Protein AF-A0A969XJS8-F1 (afdb_monomer_lite)

pLDDT: mean 88.36, std 9.19, range [50.28, 96.69]

Sequence (90 aa):
VVDVLGHSLFTVRASVLAAELPDRFGCIDSAEVRCRLPDRVTVTLHEEDVALVWQSGERYWWLGPDAGVLGETDDPRDLLVVRDVGGLVP

Radius of gyration: 17.06 Å; chains: 1; bounding box: 42×20×42 Å

Structure (mmCIF, N/CA/C/O backbone):
data_AF-A0A969XJS8-F1
#
_entry.id   AF-A0A969XJS8-F1
#
loop_
_atom_site.group_PDB
_atom_site.id
_atom_site.type_symbol
_atom_site.label_atom_id
_atom_site.label_alt_id
_atom_site.label_comp_id
_atom_site.label_asym_id
_atom_site.label_entity_id
_atom_site.label_seq_id
_atom_site.pdbx_PDB_ins_code
_atom_site.Cartn_x
_atom_site.Cartn_y
_atom_site.Cartn_z
_atom_site.occupancy
_atom_site.B_iso_or_equiv
_atom_site.auth_seq_id
_atom_site.auth_comp_id
_atom_site.auth_asym_id
_atom_site.auth_atom_id
_atom_site.pdbx_PDB_model_num
ATOM 1 N N . VAL A 1 1 ? 7.208 0.723 12.256 1.00 50.28 1 VAL A N 1
ATOM 2 C CA . VAL A 1 1 ? 6.081 -0.115 12.719 1.00 50.28 1 VAL A CA 1
ATOM 3 C C . VAL A 1 1 ? 5.121 0.788 13.464 1.00 50.28 1 VAL A C 1
ATOM 5 O O . VAL A 1 1 ? 5.586 1.525 14.326 1.00 50.28 1 VAL A O 1
ATOM 8 N N . VAL A 1 2 ? 3.844 0.831 13.082 1.00 60.19 2 VAL A N 1
ATOM 9 C CA . VAL A 1 2 ? 2.845 1.451 13.956 1.00 60.19 2 VAL A CA 1
ATOM 10 C C . VAL A 1 2 ? 2.532 0.430 15.035 1.00 60.19 2 VAL A C 1
ATOM 12 O O . VAL A 1 2 ? 1.996 -0.637 14.745 1.00 60.19 2 VAL A O 1
ATOM 15 N N . ASP A 1 3 ? 2.975 0.721 16.251 1.00 69.69 3 ASP A N 1
ATOM 16 C CA . ASP A 1 3 ? 2.841 -0.204 17.362 1.00 69.69 3 ASP A CA 1
ATOM 17 C C . ASP A 1 3 ? 1.456 -0.060 17.999 1.00 69.69 3 ASP A C 1
ATOM 19 O O . ASP A 1 3 ? 1.127 0.953 18.614 1.00 69.69 3 ASP A O 1
ATOM 23 N N . VAL A 1 4 ? 0.618 -1.070 17.779 1.00 79.81 4 VAL A N 1
ATOM 24 C CA . VAL A 1 4 ? -0.702 -1.211 18.411 1.00 79.81 4 VAL A CA 1
ATOM 25 C C . VAL A 1 4 ? -0.735 -2.396 19.377 1.00 79.81 4 VAL A C 1
ATOM 27 O O . VAL A 1 4 ? -1.760 -2.646 20.014 1.00 79.81 4 VAL A O 1
ATOM 30 N N . LEU A 1 5 ? 0.366 -3.147 19.490 1.00 80.25 5 LEU A N 1
ATOM 31 C CA . LEU A 1 5 ? 0.443 -4.331 20.334 1.00 80.25 5 LEU A CA 1
ATOM 32 C C . LEU A 1 5 ? 0.644 -3.918 21.795 1.00 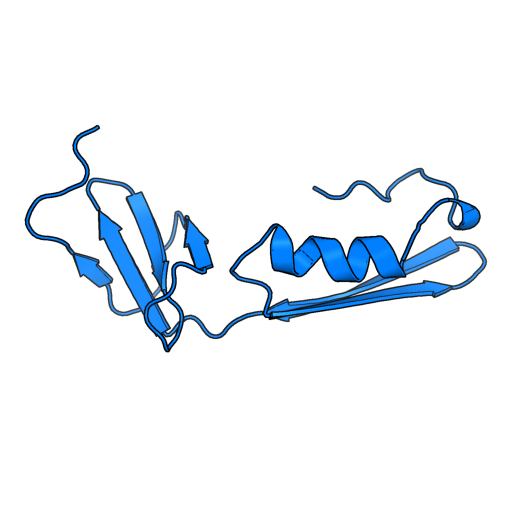80.25 5 LEU A C 1
ATOM 34 O O . LEU A 1 5 ? 1.394 -3.005 22.122 1.00 80.25 5 LEU A O 1
ATOM 38 N N . GLY A 1 6 ? -0.071 -4.581 22.706 1.00 80.81 6 GLY A N 1
ATOM 39 C CA . GLY A 1 6 ? -0.003 -4.265 24.138 1.00 80.81 6 GLY A CA 1
ATOM 40 C C . GLY A 1 6 ? -0.635 -2.922 24.528 1.00 80.81 6 GLY A C 1
ATOM 41 O O . GLY A 1 6 ? -0.526 -2.516 25.683 1.00 80.81 6 GLY A O 1
ATOM 42 N N . HIS A 1 7 ? -1.301 -2.228 23.602 1.00 83.19 7 HIS A N 1
ATOM 43 C CA . HIS A 1 7 ? -2.060 -1.012 23.885 1.00 83.19 7 HIS A CA 1
ATOM 44 C C . HIS A 1 7 ? -3.537 -1.322 24.123 1.00 83.19 7 HIS A C 1
ATOM 46 O O . HIS A 1 7 ? -4.100 -2.272 23.581 1.00 83.19 7 HIS A O 1
ATOM 52 N N . SER A 1 8 ? -4.183 -0.494 24.944 1.00 85.81 8 SER A N 1
ATOM 53 C CA . SER A 1 8 ? -5.627 -0.580 25.136 1.00 85.81 8 SER A CA 1
ATOM 54 C C . SER A 1 8 ? -6.339 -0.304 23.812 1.00 85.81 8 SER A C 1
ATOM 56 O O . SER A 1 8 ? -6.030 0.667 23.121 1.00 85.81 8 SER A O 1
ATOM 58 N N . LEU A 1 9 ? -7.345 -1.110 23.473 1.00 86.62 9 LEU A N 1
ATOM 59 C CA . LEU A 1 9 ? -8.131 -0.905 22.253 1.00 86.62 9 LEU A CA 1
ATOM 60 C C . LEU A 1 9 ? -8.811 0.476 22.236 1.00 86.62 9 LEU A C 1
ATOM 62 O O . LEU A 1 9 ? -8.972 1.072 21.175 1.00 86.62 9 LEU A O 1
ATOM 66 N N . PHE A 1 10 ? -9.123 1.030 23.411 1.00 87.38 10 PHE A N 1
ATOM 67 C CA . PHE A 1 10 ? -9.680 2.378 23.559 1.00 87.38 10 PHE A CA 1
ATOM 68 C C . PHE A 1 10 ? -8.689 3.503 23.227 1.00 87.38 10 PHE A C 1
ATOM 70 O O . PHE A 1 10 ? -9.114 4.627 22.978 1.00 87.38 10 PHE A O 1
ATOM 77 N N . THR A 1 11 ? -7.383 3.225 23.227 1.00 88.69 11 THR A N 1
ATOM 78 C CA . THR A 1 11 ? -6.346 4.211 22.883 1.00 88.69 11 THR A CA 1
ATOM 79 C C . THR A 1 11 ? -5.916 4.135 21.419 1.00 88.69 11 THR A C 1
ATOM 81 O O . THR A 1 11 ? -5.201 5.015 20.945 1.00 88.69 11 THR A O 1
ATOM 84 N N . VAL A 1 12 ? -6.364 3.117 20.677 1.00 89.25 12 VAL A N 1
ATOM 85 C CA . VAL A 1 12 ? -6.053 2.975 19.252 1.00 89.25 12 VAL A CA 1
ATOM 86 C C . VAL A 1 12 ? -6.880 3.974 18.443 1.00 89.25 12 VAL A C 1
ATOM 88 O O . VAL A 1 12 ? -8.099 3.851 18.309 1.00 89.25 12 VAL A O 1
ATOM 91 N N . ARG A 1 13 ? -6.206 4.965 17.854 1.00 90.94 13 ARG A N 1
ATOM 92 C CA . ARG A 1 13 ? -6.819 5.958 16.960 1.00 90.94 13 ARG A CA 1
ATOM 93 C C . ARG A 1 13 ? -6.913 5.396 15.541 1.00 90.94 13 ARG A C 1
ATOM 95 O O . ARG A 1 13 ? -6.111 5.744 14.683 1.00 90.94 13 ARG A O 1
ATOM 102 N N . ALA A 1 14 ? -7.894 4.526 15.303 1.00 91.94 14 ALA A N 1
ATOM 103 C CA . ALA A 1 14 ? -8.033 3.783 14.046 1.00 91.94 14 ALA A CA 1
ATOM 104 C C . ALA A 1 14 ? -8.029 4.669 12.786 1.00 91.94 14 ALA A C 1
ATOM 106 O O . ALA A 1 14 ? -7.312 4.372 11.839 1.00 91.94 14 ALA A O 1
ATOM 107 N N . SER A 1 15 ? -8.771 5.780 12.788 1.00 92.25 15 SER A N 1
ATOM 108 C CA . SER A 1 15 ? -8.828 6.693 11.637 1.00 92.25 15 SER A CA 1
ATOM 109 C C . SER A 1 15 ? -7.501 7.394 11.352 1.00 92.25 15 SER A C 1
ATOM 111 O O . SER A 1 15 ? -7.161 7.608 10.196 1.00 92.25 15 SER A O 1
ATOM 113 N N . VAL A 1 16 ? -6.744 7.729 12.398 1.00 93.12 16 VAL A N 1
ATOM 114 C CA . VAL A 1 16 ? -5.411 8.326 12.250 1.00 93.12 16 VAL A CA 1
ATOM 115 C C . VAL A 1 16 ? -4.445 7.298 11.696 1.00 93.12 16 VAL A C 1
ATOM 117 O O . VAL A 1 16 ? -3.739 7.584 10.742 1.00 93.12 16 VAL A O 1
ATOM 120 N N . LEU A 1 17 ? -4.480 6.079 12.234 1.00 92.44 17 LEU A N 1
ATOM 121 C CA . LEU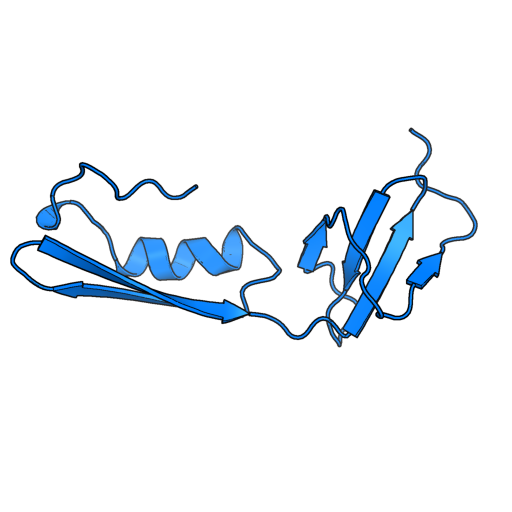 A 1 17 ? -3.649 4.995 11.738 1.00 92.44 17 LEU A CA 1
ATOM 122 C C . LEU A 1 17 ? -3.929 4.684 10.260 1.00 92.44 17 LEU A C 1
ATOM 124 O O . LEU A 1 17 ? -2.998 4.514 9.484 1.00 92.44 17 LEU A O 1
ATOM 128 N N . ALA A 1 18 ? -5.202 4.640 9.865 1.00 94.88 18 ALA A N 1
ATOM 129 C CA . ALA A 1 18 ? -5.592 4.421 8.476 1.00 94.88 18 ALA A CA 1
ATOM 130 C C . ALA A 1 18 ? -5.048 5.509 7.531 1.00 94.88 18 ALA A C 1
ATOM 132 O O . ALA A 1 18 ? -4.632 5.187 6.425 1.00 94.88 18 ALA A O 1
ATOM 133 N N . ALA A 1 19 ? -5.013 6.771 7.970 1.00 94.19 19 ALA A N 1
ATOM 134 C CA . ALA A 1 19 ? -4.485 7.879 7.174 1.00 94.19 19 ALA A CA 1
ATOM 135 C C . ALA A 1 19 ? -2.946 7.910 7.123 1.00 94.19 19 ALA A C 1
ATOM 137 O O . ALA A 1 19 ? -2.373 8.217 6.089 1.00 94.19 19 ALA A O 1
ATOM 138 N N . GLU A 1 20 ? -2.266 7.567 8.220 1.00 93.69 20 GLU A N 1
ATOM 139 C CA . GLU A 1 20 ? -0.799 7.622 8.294 1.00 93.69 20 GLU A CA 1
ATOM 140 C C . GLU A 1 20 ? -0.100 6.499 7.516 1.00 93.69 20 GLU A C 1
ATOM 142 O O . GLU A 1 20 ? 1.072 6.635 7.167 1.00 93.69 20 GLU A O 1
ATOM 147 N N . LEU A 1 21 ? -0.769 5.363 7.294 1.00 93.19 21 LEU A N 1
ATOM 148 C CA . LEU A 1 21 ? -0.152 4.203 6.647 1.00 93.19 21 LEU A CA 1
ATOM 149 C C . LEU A 1 21 ? 0.229 4.479 5.177 1.00 93.19 21 LEU A C 1
ATOM 151 O O . LEU A 1 21 ? 1.405 4.280 4.871 1.00 93.19 21 LEU A O 1
ATOM 155 N N . PRO A 1 22 ? -0.667 4.981 4.303 1.00 92.69 22 PRO A N 1
ATOM 156 C CA . PRO A 1 22 ? -0.304 5.364 2.934 1.00 92.69 22 PRO A CA 1
ATOM 157 C C . PRO A 1 22 ? 0.762 6.468 2.880 1.00 92.69 22 PRO A C 1
ATOM 159 O O . PRO A 1 22 ? 1.748 6.349 2.161 1.00 92.69 22 PRO A O 1
ATOM 162 N N . ASP A 1 23 ? 0.641 7.501 3.722 1.00 89.94 23 ASP A N 1
ATOM 163 C CA . ASP A 1 23 ? 1.598 8.621 3.753 1.00 89.94 23 ASP A CA 1
ATOM 164 C C . ASP A 1 23 ? 3.020 8.177 4.129 1.00 89.94 23 ASP A C 1
ATOM 166 O O . ASP A 1 23 ? 4.019 8.777 3.723 1.00 89.94 23 ASP A O 1
ATOM 170 N N . ARG A 1 24 ? 3.124 7.134 4.956 1.00 89.94 24 ARG A N 1
ATOM 171 C CA . ARG A 1 24 ? 4.400 6.621 5.455 1.00 89.94 24 ARG A CA 1
ATOM 172 C C . ARG A 1 24 ? 5.024 5.579 4.533 1.00 89.94 24 ARG A C 1
ATOM 174 O O . ARG A 1 24 ? 6.246 5.413 4.563 1.00 89.94 24 ARG A O 1
ATOM 181 N N . PHE A 1 25 ? 4.211 4.850 3.780 1.00 89.44 25 PHE A N 1
ATOM 182 C CA . PHE A 1 25 ? 4.644 3.727 2.962 1.00 89.44 25 PHE A CA 1
ATOM 183 C C . PHE A 1 25 ? 4.093 3.894 1.550 1.00 89.44 25 PHE A C 1
ATOM 185 O O . PHE A 1 25 ? 2.937 3.581 1.300 1.00 89.44 25 PHE A O 1
ATOM 192 N N . GLY A 1 26 ? 4.945 4.321 0.616 1.00 88.12 26 GLY A N 1
ATOM 193 C CA . GLY A 1 26 ? 4.530 4.571 -0.767 1.00 88.12 26 GLY A CA 1
ATOM 194 C C . GLY A 1 26 ? 4.073 3.326 -1.533 1.00 88.12 26 GLY A C 1
ATOM 195 O O . GLY A 1 26 ? 3.545 3.463 -2.622 1.00 88.12 26 GLY A O 1
ATOM 196 N N . CYS A 1 27 ? 4.259 2.118 -0.993 1.00 89.75 27 CYS A N 1
ATOM 197 C CA . CYS A 1 27 ? 3.713 0.879 -1.548 1.00 89.75 27 CYS A CA 1
ATOM 198 C C . CYS A 1 27 ? 2.282 0.567 -1.080 1.00 89.75 27 CYS A C 1
ATOM 200 O O . CYS A 1 27 ? 1.742 -0.472 -1.453 1.00 89.75 27 CYS A O 1
ATOM 202 N N . ILE A 1 28 ? 1.679 1.416 -0.245 1.00 93.75 28 ILE A N 1
ATOM 203 C CA . ILE A 1 28 ? 0.303 1.276 0.234 1.00 93.75 28 ILE A CA 1
ATOM 204 C C . ILE A 1 28 ? -0.549 2.351 -0.443 1.00 93.75 28 ILE A C 1
ATOM 206 O O . ILE A 1 28 ? -0.361 3.532 -0.173 1.00 93.75 28 ILE A O 1
ATOM 210 N N . ASP A 1 29 ? -1.522 1.933 -1.249 1.00 93.56 29 ASP A N 1
ATOM 211 C CA . ASP A 1 29 ? -2.524 2.823 -1.851 1.00 93.56 29 ASP A CA 1
ATOM 212 C C . ASP A 1 29 ? -3.513 3.290 -0.773 1.00 93.56 29 ASP A C 1
ATOM 214 O O . ASP A 1 29 ? -3.757 4.477 -0.552 1.00 93.56 29 ASP A O 1
ATOM 218 N N . SER A 1 30 ? -4.064 2.329 -0.030 1.00 95.50 30 SER A N 1
ATOM 219 C CA . SER A 1 30 ? -5.064 2.614 0.991 1.00 95.50 30 SER A CA 1
ATOM 220 C C . SER A 1 30 ? -5.008 1.637 2.160 1.00 95.50 30 SER A C 1
ATOM 222 O O . SER A 1 30 ? -4.593 0.482 2.052 1.00 95.50 30 SER A O 1
ATOM 224 N N . ALA A 1 31 ? -5.434 2.118 3.329 1.00 96.38 31 ALA A N 1
ATOM 225 C CA . ALA A 1 31 ? -5.502 1.324 4.545 1.00 96.38 31 ALA A CA 1
ATOM 226 C C . ALA A 1 31 ? -6.859 1.493 5.232 1.00 96.38 31 ALA A C 1
ATOM 228 O O . ALA A 1 31 ? -7.388 2.594 5.370 1.00 96.38 31 ALA A O 1
ATOM 229 N N . GLU A 1 32 ? -7.399 0.386 5.732 1.00 96.69 32 GLU A N 1
ATOM 230 C CA . GLU A 1 32 ? -8.571 0.366 6.594 1.00 96.69 32 GLU A CA 1
ATOM 231 C C . GLU A 1 32 ? -8.209 -0.229 7.954 1.00 96.69 32 GLU A C 1
ATOM 233 O O . GLU A 1 32 ? -7.693 -1.343 8.056 1.00 96.69 32 GLU A O 1
ATOM 238 N N . VAL A 1 33 ? -8.54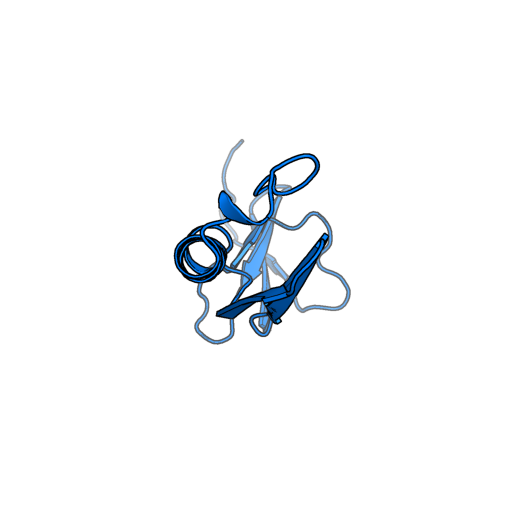4 0.493 9.023 1.00 94.88 33 VAL A N 1
ATOM 239 C CA . VAL A 1 33 ? -8.325 0.042 10.398 1.00 94.88 33 VAL A CA 1
ATOM 240 C C . VAL A 1 33 ? -9.658 -0.027 11.126 1.00 94.88 33 VAL A C 1
ATOM 242 O O . VAL A 1 33 ? -10.359 0.974 11.272 1.00 94.88 33 VAL A O 1
ATOM 245 N N . ARG A 1 34 ? -9.998 -1.212 11.632 1.00 94.75 34 ARG A N 1
ATOM 246 C CA . ARG A 1 34 ? -11.215 -1.455 12.414 1.00 94.75 34 ARG A CA 1
ATOM 247 C C . ARG A 1 34 ? -10.864 -1.977 13.799 1.00 94.75 34 ARG A C 1
ATOM 249 O O . ARG A 1 34 ? -10.200 -3.001 13.935 1.00 94.75 34 ARG A O 1
ATOM 256 N N . CYS A 1 35 ? -11.383 -1.312 14.826 1.00 93.62 35 CYS A N 1
ATOM 257 C CA . CYS A 1 35 ? -11.315 -1.780 16.207 1.00 93.62 35 CYS A CA 1
ATOM 258 C C . CYS A 1 35 ? -12.650 -2.426 16.590 1.00 93.62 35 CYS A C 1
ATOM 260 O O . CYS A 1 35 ? -13.710 -1.813 16.463 1.00 93.62 35 CYS A O 1
ATOM 262 N N . ARG A 1 36 ? -12.608 -3.665 17.073 1.00 93.19 36 ARG A N 1
ATOM 263 C CA . ARG A 1 36 ? -13.763 -4.434 17.529 1.00 93.19 36 ARG A CA 1
ATOM 264 C C . ARG A 1 36 ? -13.532 -4.907 18.955 1.00 93.19 36 ARG A C 1
ATOM 266 O O . ARG A 1 36 ? -12.577 -5.621 19.243 1.00 93.19 36 ARG A O 1
ATOM 273 N N . LEU A 1 37 ? -14.463 -4.549 19.830 1.00 91.56 37 LEU A N 1
ATOM 274 C CA . LEU A 1 37 ? -14.455 -5.009 21.210 1.00 91.56 37 LEU A CA 1
ATOM 275 C C . LEU A 1 37 ? -14.636 -6.540 21.311 1.00 91.56 37 LEU A C 1
ATOM 277 O O . LEU A 1 37 ? -15.317 -7.134 20.466 1.00 91.56 37 LEU A O 1
ATOM 281 N N . PRO A 1 38 ? -14.082 -7.162 22.366 1.00 89.94 38 PRO A N 1
ATOM 282 C CA . PRO A 1 38 ? -13.325 -6.504 23.437 1.00 89.94 38 PRO A CA 1
ATOM 283 C C . PRO A 1 38 ? -11.871 -6.143 23.074 1.00 89.94 38 PRO A C 1
ATOM 285 O O . PRO A 1 38 ? -11.339 -5.208 23.660 1.00 89.94 38 PRO A O 1
ATOM 288 N N . ASP A 1 39 ? -11.242 -6.819 22.112 1.00 88.75 39 ASP A N 1
ATOM 289 C CA . ASP A 1 39 ? -9.773 -6.865 22.022 1.00 88.75 39 ASP A CA 1
ATOM 290 C C . ASP A 1 39 ? -9.195 -7.026 20.602 1.00 88.75 39 ASP A C 1
ATOM 292 O O . ASP A 1 39 ? -8.020 -7.351 20.441 1.00 88.75 39 ASP A O 1
ATOM 296 N N . ARG A 1 40 ? -9.983 -6.796 19.546 1.00 91.00 40 ARG A N 1
ATOM 297 C CA . ARG A 1 40 ? -9.546 -7.036 18.165 1.00 91.00 40 ARG A CA 1
ATOM 298 C C . ARG A 1 40 ? -9.287 -5.746 17.400 1.00 91.00 40 ARG A C 1
ATOM 300 O O . ARG A 1 40 ? -10.188 -4.935 17.223 1.00 91.00 40 ARG A O 1
ATOM 307 N N . VAL A 1 41 ? -8.093 -5.620 16.833 1.00 92.44 41 VAL A N 1
ATOM 308 C CA . VAL A 1 41 ? -7.780 -4.620 15.805 1.00 92.44 41 VAL A CA 1
ATOM 309 C C . VAL A 1 41 ? -7.531 -5.353 14.491 1.00 92.44 41 VAL A C 1
ATOM 311 O O . VAL A 1 41 ? -6.779 -6.323 14.449 1.00 92.44 41 VAL A O 1
ATOM 314 N N . THR A 1 42 ? -8.193 -4.924 13.424 1.00 93.81 42 THR A N 1
ATOM 315 C CA . THR A 1 42 ? -8.005 -5.451 12.070 1.00 93.81 42 THR A CA 1
ATOM 316 C C . THR A 1 42 ? -7.486 -4.332 11.189 1.00 93.81 42 THR A C 1
ATOM 318 O O . THR A 1 42 ? -8.132 -3.292 11.083 1.00 93.81 42 THR A O 1
ATOM 321 N N . VAL A 1 43 ? -6.331 -4.561 10.569 1.00 93.75 43 VAL A N 1
ATOM 322 C CA . VAL A 1 43 ? -5.730 -3.670 9.576 1.00 93.75 43 VAL A CA 1
ATOM 323 C C . VAL A 1 43 ? -5.811 -4.381 8.233 1.00 93.75 43 VAL A C 1
ATOM 325 O O . VAL A 1 43 ? -5.313 -5.497 8.100 1.00 93.75 43 VAL A O 1
ATOM 328 N N . THR A 1 44 ? -6.480 -3.758 7.273 1.00 95.69 44 THR A N 1
ATOM 329 C CA . THR A 1 44 ? -6.561 -4.217 5.883 1.00 95.69 44 THR A CA 1
ATOM 330 C C . THR A 1 44 ? -5.79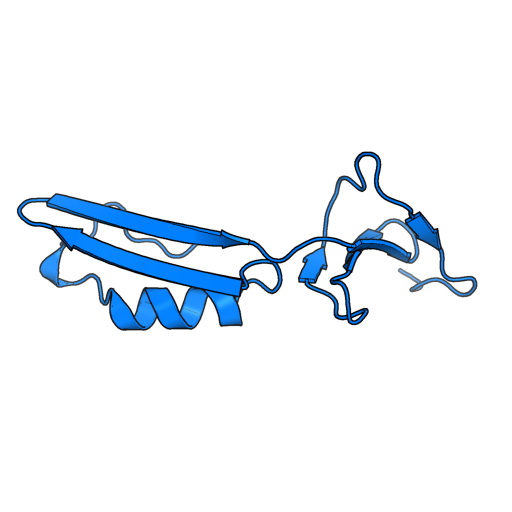0 -3.218 5.042 1.00 95.69 44 THR A C 1
ATOM 332 O O . THR A 1 44 ? -6.010 -2.017 5.186 1.00 95.69 44 THR A O 1
ATOM 335 N N . LEU A 1 45 ? -4.872 -3.702 4.214 1.00 95.44 45 LEU A N 1
ATOM 336 C CA . LEU A 1 45 ? -4.044 -2.875 3.345 1.00 95.44 45 LEU A CA 1
ATOM 337 C C . LEU A 1 45 ? -4.364 -3.218 1.895 1.00 95.44 45 LEU A C 1
ATOM 339 O O . LEU A 1 45 ? -4.530 -4.394 1.563 1.00 95.44 45 LEU A O 1
ATOM 343 N N . HIS A 1 46 ? -4.433 -2.190 1.065 1.00 95.19 46 HIS A N 1
ATOM 344 C CA . HIS A 1 46 ? -4.411 -2.299 -0.381 1.00 95.19 46 HIS A CA 1
ATOM 345 C C . HIS A 1 46 ? -3.054 -1.777 -0.845 1.00 95.19 46 HIS A C 1
ATOM 347 O O . HIS A 1 46 ? -2.678 -0.646 -0.536 1.00 95.19 46 HIS A O 1
ATOM 353 N N . GLU A 1 47 ? -2.293 -2.647 -1.497 1.00 92.81 47 GLU A N 1
ATOM 354 C CA . GLU A 1 47 ? -0.954 -2.335 -1.988 1.00 92.81 47 GLU A CA 1
ATOM 355 C C . GLU A 1 47 ? -1.039 -1.689 -3.373 1.00 92.81 47 GLU A C 1
ATOM 357 O O . GLU A 1 47 ? -1.943 -1.995 -4.151 1.00 92.81 47 GLU A O 1
ATOM 362 N N . GLU A 1 48 ? -0.086 -0.807 -3.659 1.00 91.62 48 GLU A N 1
ATOM 363 C CA . GLU A 1 48 ? 0.119 -0.241 -4.990 1.00 91.62 48 GLU A CA 1
ATOM 364 C C . GLU A 1 48 ? 0.631 -1.307 -5.964 1.00 91.62 48 GLU A C 1
ATOM 366 O O . GLU A 1 48 ? 1.446 -2.168 -5.610 1.00 91.62 48 GLU A O 1
ATOM 371 N N . ASP A 1 49 ? 0.208 -1.211 -7.224 1.00 90.44 49 ASP A N 1
ATOM 372 C CA . ASP A 1 49 ? 0.722 -2.078 -8.279 1.00 90.44 49 ASP A CA 1
ATOM 373 C C . ASP A 1 49 ? 2.172 -1.699 -8.612 1.00 90.44 49 ASP A C 1
ATOM 375 O O . ASP A 1 49 ? 2.471 -0.602 -9.087 1.00 90.44 49 ASP A O 1
ATOM 379 N N . VAL A 1 50 ? 3.103 -2.633 -8.418 1.00 91.25 50 VAL A N 1
ATOM 380 C CA . VAL A 1 50 ? 4.497 -2.434 -8.831 1.00 91.25 50 VAL A CA 1
ATOM 381 C C . VAL A 1 50 ? 4.625 -2.708 -10.328 1.00 91.25 50 VAL A C 1
ATOM 383 O O . VAL A 1 50 ? 4.425 -3.834 -10.783 1.00 91.25 50 VAL A O 1
ATOM 386 N N . ALA A 1 51 ? 5.013 -1.692 -11.097 1.00 91.44 51 ALA A N 1
ATOM 387 C CA . ALA A 1 51 ? 5.188 -1.815 -12.542 1.00 91.44 51 ALA A CA 1
ATOM 388 C C . ALA A 1 51 ? 6.590 -2.316 -12.917 1.00 91.44 51 ALA A C 1
ATOM 390 O O . ALA A 1 51 ? 6.743 -3.152 -13.810 1.00 91.44 51 ALA A O 1
ATOM 391 N N . LEU A 1 52 ? 7.623 -1.789 -12.256 1.00 93.69 52 LEU A N 1
ATOM 392 C CA . LEU A 1 52 ? 9.023 -2.115 -12.531 1.00 93.69 52 LEU A CA 1
ATOM 393 C C . LEU A 1 52 ? 9.927 -1.765 -11.347 1.00 93.69 52 LEU A C 1
ATOM 395 O O . LEU A 1 52 ? 9.498 -1.156 -10.367 1.00 93.69 52 LEU A O 1
ATOM 399 N N . VAL A 1 53 ? 11.196 -2.151 -11.447 1.00 95.06 53 VAL A N 1
ATOM 400 C CA . VAL A 1 53 ? 12.214 -1.857 -10.439 1.00 95.06 53 VAL A CA 1
ATOM 401 C C . VAL A 1 53 ? 13.245 -0.908 -11.029 1.00 95.06 53 VAL A C 1
ATOM 403 O O . VAL A 1 53 ? 13.782 -1.157 -12.107 1.00 95.06 53 VAL A O 1
ATOM 406 N N . TRP A 1 54 ? 13.565 0.162 -10.314 1.00 95.06 54 TRP A N 1
ATOM 407 C CA . TRP A 1 54 ? 14.719 0.999 -10.614 1.00 95.06 54 TRP A CA 1
ATOM 408 C C . TRP A 1 54 ? 15.910 0.560 -9.768 1.00 95.06 54 TRP A C 1
ATOM 410 O O . TRP A 1 54 ? 15.807 0.461 -8.551 1.00 95.06 54 TRP A O 1
ATOM 420 N N . GLN A 1 55 ? 17.043 0.304 -10.415 1.00 93.50 55 GLN A N 1
ATOM 421 C CA . GLN A 1 55 ? 18.324 0.078 -9.763 1.00 93.50 55 GLN A CA 1
ATOM 422 C C . GLN A 1 55 ? 19.215 1.311 -9.927 1.00 93.50 55 GLN A C 1
ATOM 424 O O . GLN A 1 55 ? 19.482 1.731 -11.058 1.00 93.50 55 GLN A O 1
ATOM 429 N N . SER A 1 56 ? 19.739 1.804 -8.804 1.00 91.81 56 SER A N 1
ATOM 430 C CA . SER A 1 56 ? 20.763 2.850 -8.757 1.00 91.81 56 SER A CA 1
ATOM 431 C C . SER A 1 56 ? 21.890 2.442 -7.816 1.00 91.81 56 SER A C 1
ATOM 433 O O . SER A 1 56 ? 21.677 2.229 -6.621 1.00 91.81 56 SER A O 1
ATOM 435 N N . GLY A 1 57 ? 23.094 2.279 -8.368 1.00 88.12 57 GLY A N 1
ATOM 436 C CA . GLY A 1 57 ? 24.199 1.646 -7.648 1.00 88.12 57 GLY A CA 1
ATOM 437 C C . GLY A 1 57 ? 23.846 0.210 -7.230 1.00 88.12 57 GLY A C 1
ATOM 438 O O . GLY A 1 57 ? 23.457 -0.615 -8.062 1.00 88.12 57 GLY A O 1
ATOM 439 N N . GLU A 1 58 ? 23.974 -0.083 -5.936 1.00 87.94 58 GLU A N 1
ATOM 440 C CA . GLU A 1 58 ? 23.664 -1.396 -5.341 1.00 87.94 58 GLU A CA 1
ATOM 441 C C . GLU A 1 58 ? 22.233 -1.506 -4.788 1.00 87.94 58 GLU A C 1
ATOM 443 O O . GLU A 1 58 ? 21.853 -2.553 -4.271 1.00 87.94 58 GLU A O 1
ATOM 448 N N . ARG A 1 59 ? 21.437 -0.437 -4.888 1.00 91.81 59 ARG A N 1
ATOM 449 C CA . ARG A 1 59 ? 20.108 -0.335 -4.273 1.00 91.81 59 ARG A CA 1
ATOM 450 C C . ARG A 1 59 ? 19.003 -0.438 -5.320 1.00 91.81 59 ARG A C 1
ATOM 452 O O . ARG A 1 59 ? 19.210 -0.084 -6.487 1.00 91.81 59 ARG A O 1
ATOM 459 N N . TYR A 1 60 ? 17.830 -0.895 -4.887 1.00 93.88 60 TYR A N 1
ATOM 460 C CA . TYR A 1 60 ? 16.656 -1.070 -5.736 1.00 93.88 60 TYR A CA 1
ATOM 461 C C . TYR A 1 60 ? 15.436 -0.359 -5.156 1.00 93.88 60 TYR A C 1
ATOM 463 O O . TYR A 1 60 ? 15.230 -0.322 -3.946 1.00 93.88 60 TYR A O 1
ATOM 471 N N . TRP A 1 61 ? 14.588 0.159 -6.036 1.00 94.50 61 TRP A N 1
ATOM 472 C CA . TRP A 1 61 ? 13.338 0.816 -5.681 1.00 94.50 61 TRP A CA 1
ATOM 473 C C . TRP A 1 61 ? 12.197 0.294 -6.543 1.00 94.50 61 TRP A C 1
ATOM 475 O O . TRP A 1 61 ? 12.337 0.175 -7.760 1.00 94.50 61 TRP A O 1
ATOM 485 N N . TRP A 1 62 ? 11.052 0.018 -5.926 1.00 94.75 62 TRP A N 1
ATOM 486 C CA . TRP A 1 62 ? 9.816 -0.238 -6.657 1.00 94.75 62 TRP A CA 1
ATOM 487 C C . TRP A 1 62 ? 9.290 1.055 -7.259 1.00 94.75 62 TRP A C 1
ATOM 489 O O . TRP A 1 62 ? 9.190 2.076 -6.573 1.00 94.75 62 TRP A O 1
ATOM 499 N N . LEU A 1 63 ? 8.929 0.984 -8.537 1.00 94.56 63 LEU A N 1
ATOM 500 C CA . LEU A 1 63 ? 8.257 2.056 -9.247 1.00 94.56 63 LEU A CA 1
ATOM 501 C C . LEU A 1 63 ? 6.821 1.650 -9.570 1.00 94.56 63 LEU A C 1
ATOM 503 O O . LEU A 1 63 ? 6.568 0.546 -10.065 1.00 94.56 63 LEU A O 1
ATOM 507 N N . GLY A 1 64 ? 5.896 2.566 -9.301 1.00 93.12 64 GLY A N 1
ATOM 508 C CA . GLY A 1 64 ? 4.495 2.431 -9.677 1.00 93.12 64 GLY A CA 1
ATOM 509 C C . GLY A 1 64 ? 4.265 2.686 -11.170 1.00 93.12 64 GLY A C 1
ATOM 510 O O . GLY A 1 64 ? 5.200 3.046 -11.897 1.00 93.12 64 GLY A O 1
ATOM 511 N N . PRO A 1 65 ? 3.016 2.550 -11.645 1.00 90.69 65 PRO A N 1
ATOM 512 C CA . PRO A 1 65 ? 2.667 2.686 -13.061 1.00 90.69 65 PRO A CA 1
ATOM 513 C C . PRO A 1 65 ? 2.984 4.075 -13.632 1.00 90.69 65 PRO A C 1
ATOM 515 O O . PRO A 1 65 ? 3.366 4.191 -14.795 1.00 90.69 65 PRO A O 1
ATOM 518 N N . ASP A 1 66 ? 2.916 5.111 -12.793 1.00 90.31 66 ASP A N 1
ATOM 519 C CA . ASP A 1 66 ? 3.219 6.504 -13.151 1.00 90.31 66 ASP A CA 1
ATOM 520 C C . ASP A 1 66 ? 4.702 6.880 -12.952 1.00 90.31 66 ASP A C 1
ATOM 522 O O . ASP A 1 66 ? 5.056 8.057 -12.901 1.00 90.31 66 ASP A O 1
ATOM 526 N N . ALA A 1 67 ? 5.584 5.882 -12.814 1.00 87.44 67 ALA A N 1
ATOM 527 C CA . ALA A 1 67 ? 7.015 6.036 -12.532 1.00 87.44 67 ALA A CA 1
ATOM 528 C C . ALA A 1 67 ? 7.352 6.732 -11.193 1.00 87.44 67 ALA A C 1
ATOM 530 O O . ALA A 1 67 ? 8.486 7.169 -10.982 1.00 87.44 67 ALA A O 1
ATOM 531 N N . GLY A 1 68 ? 6.391 6.809 -10.266 1.00 91.50 68 GLY A N 1
ATOM 532 C CA . GLY A 1 68 ? 6.621 7.242 -8.886 1.00 91.50 68 GLY A CA 1
ATOM 533 C C . GLY A 1 68 ? 7.339 6.173 -8.056 1.00 91.50 68 GLY A C 1
ATOM 534 O O . GLY A 1 68 ? 7.100 4.982 -8.239 1.00 91.50 68 GLY A O 1
ATOM 535 N N . VAL A 1 69 ? 8.213 6.591 -7.135 1.00 93.25 69 VAL A N 1
ATOM 536 C CA . VAL A 1 69 ? 8.916 5.681 -6.214 1.00 93.25 69 VAL A CA 1
ATOM 537 C C . VAL A 1 69 ? 7.978 5.260 -5.084 1.00 93.25 69 VAL A C 1
ATOM 539 O O . VAL A 1 69 ? 7.575 6.097 -4.281 1.00 93.25 69 VAL A O 1
ATOM 542 N N . LEU A 1 70 ? 7.680 3.963 -4.998 1.00 92.75 70 LEU A N 1
ATOM 543 C CA . LEU A 1 70 ? 6.816 3.380 -3.963 1.00 92.75 70 LEU A CA 1
ATOM 544 C C . LEU A 1 70 ? 7.610 3.020 -2.696 1.00 92.75 70 LEU A C 1
ATOM 546 O O . LEU A 1 70 ? 7.103 3.079 -1.578 1.00 92.75 70 LEU A O 1
ATOM 550 N N . GLY A 1 71 ? 8.883 2.662 -2.855 1.00 91.25 71 GLY A N 1
ATOM 551 C CA . GLY A 1 71 ? 9.753 2.308 -1.740 1.00 91.25 71 GLY A CA 1
ATOM 552 C C . GLY A 1 71 ? 11.026 1.605 -2.185 1.00 91.25 71 GLY A C 1
ATOM 553 O O . GLY A 1 71 ? 11.164 1.216 -3.342 1.00 91.25 71 GLY A O 1
ATOM 554 N N . GLU A 1 72 ? 11.967 1.466 -1.256 1.00 93.19 72 GLU A N 1
ATOM 555 C CA . GLU A 1 72 ? 13.164 0.644 -1.445 1.00 93.19 72 GLU A CA 1
ATOM 556 C C . GLU A 1 72 ? 12.822 -0.842 -1.287 1.00 93.19 72 GLU A C 1
ATOM 558 O O . GLU A 1 72 ? 11.961 -1.208 -0.485 1.00 93.19 72 GLU A O 1
ATOM 563 N N . THR A 1 73 ? 13.506 -1.691 -2.048 1.00 90.38 73 THR A N 1
ATOM 564 C CA . THR A 1 73 ? 13.390 -3.149 -1.980 1.00 90.38 73 THR A CA 1
ATOM 565 C C . THR A 1 73 ? 14.772 -3.788 -2.033 1.00 90.38 73 THR A C 1
ATOM 567 O O . THR A 1 73 ? 15.669 -3.295 -2.711 1.00 90.38 73 THR A O 1
ATOM 570 N N . ASP A 1 74 ? 14.932 -4.917 -1.350 1.00 88.69 74 ASP A N 1
ATOM 571 C CA . 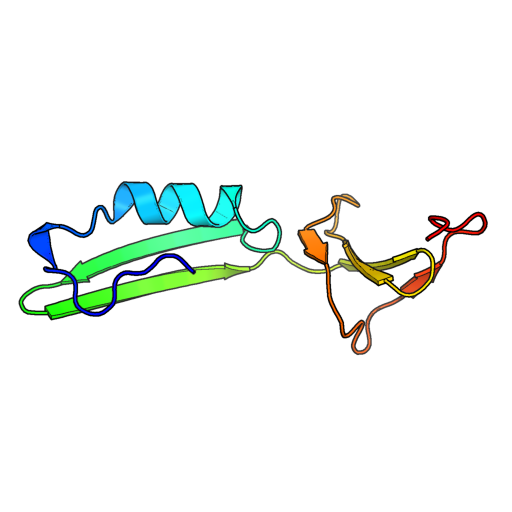ASP A 1 74 ? 16.132 -5.753 -1.460 1.00 88.69 74 ASP A CA 1
ATOM 572 C C . ASP A 1 74 ? 15.989 -6.820 -2.561 1.00 88.69 74 ASP A C 1
ATOM 574 O O . ASP A 1 74 ? 16.951 -7.510 -2.897 1.00 88.69 74 ASP A O 1
ATOM 578 N N . ASP A 1 75 ? 14.783 -6.973 -3.119 1.00 82.81 75 ASP A N 1
ATOM 579 C CA . ASP A 1 75 ? 14.446 -8.015 -4.086 1.00 82.81 75 ASP A CA 1
ATOM 580 C C . ASP A 1 75 ? 13.652 -7.442 -5.278 1.00 82.81 75 ASP A C 1
ATOM 582 O O . ASP A 1 75 ? 12.498 -7.016 -5.114 1.00 82.81 75 ASP A O 1
ATOM 586 N N . PRO A 1 76 ? 14.236 -7.429 -6.491 1.00 82.50 76 PRO A N 1
ATOM 587 C CA . PRO A 1 76 ? 13.528 -7.038 -7.704 1.00 82.50 76 PRO A CA 1
ATOM 588 C C . PRO A 1 76 ? 12.523 -8.096 -8.193 1.00 82.50 76 PRO A C 1
ATOM 590 O O . PRO A 1 76 ? 11.702 -7.790 -9.059 1.00 82.50 76 PRO A O 1
ATOM 593 N N . ARG A 1 77 ? 12.554 -9.325 -7.654 1.00 83.50 77 ARG A N 1
ATOM 594 C CA . ARG A 1 77 ? 11.781 -10.483 -8.132 1.00 83.50 77 ARG A CA 1
ATOM 595 C C . ARG A 1 77 ? 11.942 -10.679 -9.649 1.00 83.50 77 ARG A C 1
ATOM 597 O O . ARG A 1 77 ? 13.010 -10.429 -10.203 1.00 83.50 77 ARG A O 1
ATOM 604 N N . ASP A 1 78 ? 10.878 -11.112 -10.323 1.00 86.69 78 ASP A N 1
ATOM 605 C CA . ASP A 1 78 ? 10.822 -11.305 -11.777 1.00 86.69 78 ASP A CA 1
ATOM 606 C C . ASP A 1 78 ? 10.459 -10.013 -12.542 1.00 86.69 78 ASP A C 1
ATOM 608 O O . ASP A 1 78 ? 10.107 -10.062 -13.723 1.00 86.69 78 ASP A O 1
ATOM 612 N N . LEU A 1 79 ? 10.494 -8.847 -11.883 1.00 89.19 79 LEU A N 1
ATOM 613 C CA . LEU A 1 79 ? 10.123 -7.575 -12.501 1.00 89.19 79 LEU A CA 1
ATOM 614 C C . LEU A 1 79 ? 11.230 -7.053 -13.423 1.00 89.19 79 LEU A C 1
ATOM 616 O O . LEU A 1 79 ? 12.422 -7.305 -13.234 1.00 89.19 79 LEU A O 1
ATOM 620 N N . LEU A 1 80 ? 10.829 -6.264 -14.422 1.00 92.06 80 LEU A N 1
ATOM 621 C CA . LEU A 1 80 ? 11.777 -5.558 -15.278 1.00 92.06 80 LEU A CA 1
ATOM 622 C C . LEU A 1 80 ? 12.608 -4.582 -14.433 1.00 92.06 80 LEU A C 1
ATOM 624 O O . LEU A 1 80 ? 12.056 -3.717 -13.755 1.00 92.06 80 LEU A O 1
ATOM 628 N N . VAL A 1 81 ? 13.934 -4.686 -14.538 1.00 94.00 81 VAL A N 1
ATOM 629 C CA . VAL A 1 81 ? 14.869 -3.787 -13.854 1.00 94.00 81 VAL A CA 1
ATOM 630 C C . VAL A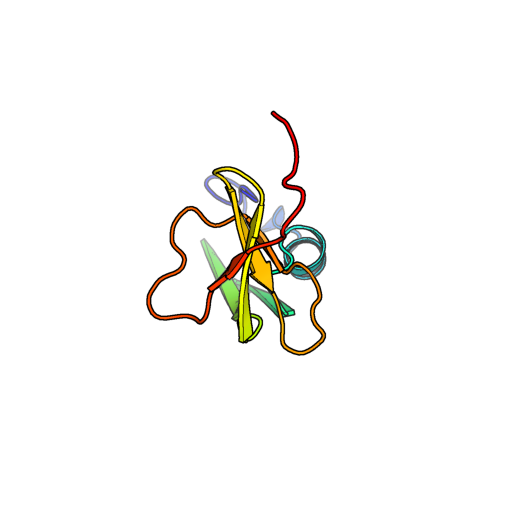 1 81 ? 15.403 -2.738 -14.825 1.00 94.00 81 VAL A C 1
ATOM 632 O O . VAL A 1 81 ? 16.098 -3.061 -15.791 1.00 94.00 81 VAL A O 1
ATOM 635 N N . VAL A 1 82 ? 15.123 -1.470 -14.539 1.00 92.31 82 VAL A N 1
ATOM 636 C CA . VAL A 1 82 ? 15.721 -0.313 -15.207 1.00 92.31 82 VAL A CA 1
ATOM 637 C C . VAL A 1 82 ? 16.960 0.106 -14.425 1.00 92.31 82 VAL A C 1
ATOM 639 O O . VAL A 1 82 ? 16.877 0.418 -13.242 1.00 92.31 82 VAL A O 1
ATOM 642 N N . ARG A 1 83 ? 18.118 0.121 -15.089 1.00 91.25 83 ARG A N 1
ATOM 643 C CA . ARG A 1 83 ? 19.390 0.575 -14.510 1.00 91.25 83 ARG A CA 1
ATOM 644 C C . ARG A 1 83 ? 19.704 1.962 -15.028 1.00 91.25 83 ARG A C 1
ATOM 646 O O . ARG A 1 83 ? 19.743 2.155 -16.244 1.00 91.25 83 ARG A O 1
ATOM 653 N N . ASP A 1 84 ? 19.939 2.911 -14.134 1.00 88.38 84 ASP A N 1
ATOM 654 C CA . ASP A 1 84 ? 20.410 4.219 -14.570 1.00 88.38 84 ASP A CA 1
ATOM 655 C C . ASP A 1 84 ? 21.915 4.184 -14.909 1.00 88.38 84 ASP A C 1
ATOM 657 O O . ASP A 1 84 ? 22.680 3.372 -14.391 1.00 88.38 84 ASP A O 1
ATOM 661 N N . VAL A 1 85 ? 22.328 5.026 -15.861 1.00 77.62 85 VAL A N 1
ATOM 662 C CA . VAL A 1 85 ? 23.678 4.991 -16.459 1.00 77.62 85 VAL A CA 1
ATOM 663 C C . VAL A 1 85 ? 24.722 5.695 -15.579 1.00 77.62 85 VAL A C 1
ATOM 665 O O . VAL A 1 85 ? 25.914 5.426 -15.714 1.00 77.62 85 VAL A O 1
ATOM 668 N N . GLY A 1 86 ? 24.292 6.609 -14.702 1.00 73.69 86 GLY A N 1
ATOM 669 C CA . GLY A 1 86 ? 25.180 7.454 -13.893 1.00 73.69 86 GLY A CA 1
ATOM 670 C C . GLY A 1 86 ? 25.430 6.943 -12.473 1.00 73.69 86 GLY A C 1
ATOM 671 O O . GLY A 1 86 ? 26.485 7.224 -11.915 1.00 73.69 86 GLY A O 1
ATOM 672 N N . GLY A 1 87 ? 24.491 6.175 -11.926 1.00 62.16 87 GLY A N 1
ATOM 673 C CA . GLY A 1 87 ? 24.418 5.706 -10.549 1.00 62.16 87 GLY A CA 1
ATOM 674 C C . GLY A 1 87 ? 24.260 6.829 -9.520 1.00 62.16 87 GLY A C 1
ATOM 675 O O . GLY A 1 87 ? 24.865 7.896 -9.620 1.00 62.16 87 GLY A O 1
ATOM 676 N N . LEU A 1 88 ? 23.516 6.565 -8.447 1.00 63.91 88 LEU A N 1
ATOM 677 C CA . LEU A 1 88 ? 23.787 7.187 -7.155 1.00 63.91 88 LEU A CA 1
ATOM 678 C C . LEU A 1 88 ? 25.163 6.697 -6.680 1.00 63.91 88 LEU A C 1
ATOM 680 O O . LEU A 1 88 ? 25.364 5.504 -6.450 1.00 63.91 88 LEU A O 1
ATOM 684 N N . VAL A 1 89 ? 26.125 7.618 -6.585 1.00 60.38 89 VAL A N 1
ATOM 685 C CA . VAL A 1 89 ? 27.431 7.350 -5.967 1.00 60.38 89 VAL A CA 1
ATOM 686 C C . VAL A 1 89 ? 27.205 7.122 -4.460 1.00 60.38 89 VAL A C 1
ATOM 688 O O . VAL A 1 89 ? 26.375 7.841 -3.898 1.00 60.38 89 VAL A O 1
ATOM 691 N N . PRO A 1 90 ? 27.882 6.141 -3.825 1.00 58.84 90 PRO A N 1
ATOM 692 C CA . PRO A 1 90 ? 27.737 5.855 -2.395 1.00 58.84 90 PRO A CA 1
ATOM 693 C C . PRO A 1 90 ? 27.932 7.069 -1.480 1.00 58.84 90 PRO A C 1
ATOM 695 O O . PRO A 1 90 ? 28.816 7.905 -1.785 1.00 58.84 90 PRO A O 1
#

Secondary structure (DSSP, 8-state):
----TTS-GGG--HHHHHHHHHHH-TTEEEEEEEEETTTEEEEEEEEPPP-EEEEETTEEEEE-TTS-EEEEES--TTSPEEEPSS----

Foldseek 3Di:
DPDPPPDQLVPDPQVVVQVVPCVVFLQFPGWGWDRDPDGDIDIDTDGADFQAWEDADQWIFTAGPVRDTRGTDPDRDPGHYDYDPPGDDD